Protein AF-A0A356W1T3-F1 (afdb_monomer_lite)

Structure (mmCIF, N/CA/C/O backbone):
data_AF-A0A356W1T3-F1
#
_entry.id   AF-A0A356W1T3-F1
#
loop_
_atom_site.group_PDB
_atom_site.id
_atom_site.type_symbol
_atom_site.label_atom_id
_atom_site.label_alt_id
_atom_site.label_comp_id
_atom_site.label_asym_id
_atom_site.label_entity_id
_atom_site.label_seq_id
_atom_site.pdbx_PDB_ins_code
_atom_site.Cartn_x
_atom_site.Cartn_y
_atom_site.Cartn_z
_atom_site.occupancy
_atom_site.B_iso_or_equiv
_atom_site.auth_seq_id
_atom_site.auth_comp_id
_atom_site.auth_asym_id
_atom_site.auth_atom_id
_atom_site.pdbx_PDB_model_num
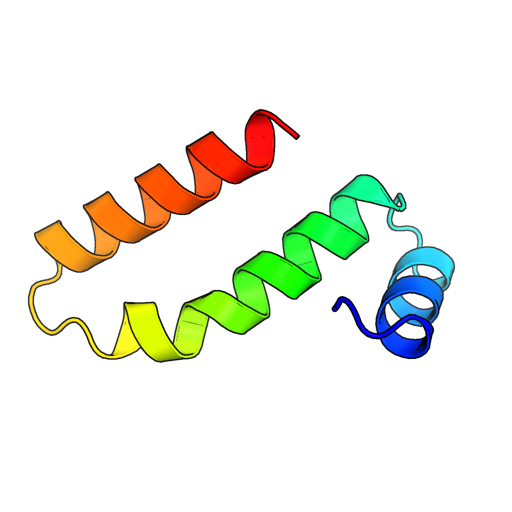ATOM 1 N N . LYS A 1 1 ? -0.940 -13.693 -8.018 1.00 76.31 1 LYS A N 1
ATOM 2 C CA . LYS A 1 1 ? 0.277 -13.448 -8.834 1.00 76.31 1 LYS A CA 1
ATOM 3 C C . LYS A 1 1 ? 0.277 -11.972 -9.236 1.00 76.31 1 LYS A C 1
ATOM 5 O O . LYS A 1 1 ? -0.806 -11.458 -9.490 1.00 76.31 1 LYS A O 1
ATOM 10 N N . ILE A 1 2 ? 1.421 -11.281 -9.202 1.00 84.38 2 ILE A N 1
ATOM 11 C CA . ILE A 1 2 ? 1.515 -9.885 -9.669 1.00 84.38 2 ILE A CA 1
ATOM 12 C C . ILE A 1 2 ? 1.444 -9.888 -11.199 1.00 84.38 2 ILE A C 1
ATOM 14 O O . ILE A 1 2 ? 2.053 -10.746 -11.832 1.00 84.38 2 ILE A O 1
ATOM 18 N N . ASP A 1 3 ? 0.669 -8.966 -11.766 1.00 91.50 3 ASP A N 1
ATOM 19 C CA . ASP A 1 3 ? 0.583 -8.757 -13.213 1.00 91.50 3 ASP A CA 1
ATOM 20 C C . ASP A 1 3 ? 1.907 -8.165 -13.718 1.00 91.50 3 ASP A C 1
ATOM 22 O O . ASP A 1 3 ? 2.287 -7.051 -13.348 1.00 91.50 3 ASP A O 1
ATOM 26 N N . GLU A 1 4 ? 2.614 -8.939 -14.538 1.00 92.62 4 GLU A N 1
ATOM 27 C CA . GLU A 1 4 ? 3.945 -8.614 -15.054 1.00 92.62 4 GLU A CA 1
ATOM 28 C C . GLU A 1 4 ? 3.918 -7.380 -15.974 1.00 92.62 4 GLU A C 1
ATOM 30 O O . GLU A 1 4 ? 4.847 -6.574 -15.935 1.00 92.62 4 GLU A O 1
ATOM 35 N N . ASN A 1 5 ? 2.821 -7.145 -16.705 1.00 95.00 5 ASN A N 1
ATOM 36 C CA . ASN A 1 5 ? 2.673 -5.957 -17.552 1.00 95.00 5 ASN A CA 1
ATOM 37 C C . ASN A 1 5 ? 2.535 -4.687 -16.706 1.00 95.00 5 ASN A C 1
ATOM 39 O O . ASN A 1 5 ? 3.145 -3.659 -17.004 1.00 95.00 5 ASN A O 1
ATOM 43 N N . ARG A 1 6 ? 1.756 -4.755 -15.617 1.00 93.50 6 ARG A N 1
ATOM 44 C CA . ARG A 1 6 ? 1.611 -3.631 -14.674 1.00 93.50 6 ARG A CA 1
ATOM 45 C C . ARG A 1 6 ? 2.913 -3.345 -13.939 1.00 93.50 6 ARG A C 1
ATOM 47 O O . ARG A 1 6 ? 3.253 -2.181 -13.746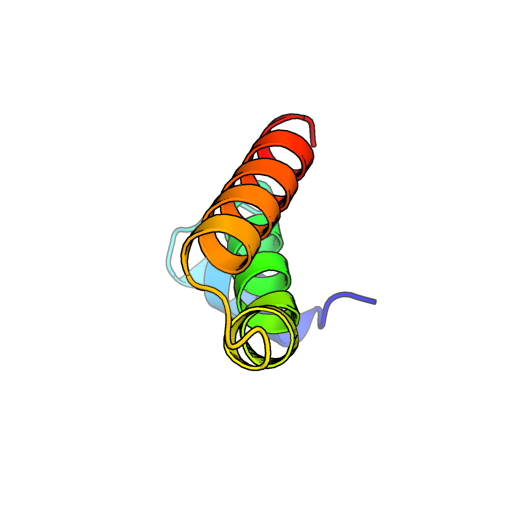 1.00 93.50 6 ARG A O 1
ATOM 54 N N . LEU A 1 7 ? 3.632 -4.395 -13.546 1.00 95.50 7 LEU A N 1
ATOM 55 C CA . LEU A 1 7 ? 4.938 -4.275 -12.908 1.00 95.50 7 LEU A CA 1
ATOM 56 C C . LEU A 1 7 ? 5.932 -3.571 -13.838 1.00 95.50 7 LEU A C 1
ATOM 58 O O . LEU A 1 7 ? 6.522 -2.565 -13.448 1.00 95.50 7 LEU A O 1
ATOM 62 N N . PHE A 1 8 ? 6.041 -4.041 -15.083 1.00 95.75 8 PHE A N 1
ATOM 63 C CA . PHE A 1 8 ? 6.922 -3.445 -16.082 1.00 95.75 8 PHE A CA 1
ATOM 64 C C . PHE A 1 8 ? 6.562 -1.982 -16.365 1.00 95.75 8 PHE A C 1
ATOM 66 O O . PHE A 1 8 ? 7.439 -1.123 -16.356 1.00 95.75 8 PHE A O 1
ATOM 73 N N . TYR A 1 9 ? 5.274 -1.664 -16.537 1.00 96.38 9 TYR A N 1
ATOM 74 C CA . TYR A 1 9 ? 4.821 -0.286 -16.757 1.00 96.38 9 TYR A CA 1
ATOM 75 C C . TYR A 1 9 ? 5.220 0.663 -15.619 1.00 96.38 9 TYR A C 1
ATOM 77 O O . TYR A 1 9 ? 5.638 1.790 -15.862 1.00 96.38 9 TYR A O 1
ATOM 85 N N . LEU A 1 10 ? 5.107 0.226 -14.366 1.00 97.31 10 LEU A N 1
ATOM 86 C CA . LEU A 1 10 ? 5.514 1.038 -13.219 1.00 97.31 10 LEU A CA 1
ATOM 87 C C . LEU A 1 10 ? 7.033 1.238 -13.174 1.00 97.31 10 LEU A C 1
ATOM 89 O O . LEU A 1 10 ? 7.498 2.333 -12.860 1.00 97.31 10 LEU A O 1
ATOM 93 N N . MET A 1 11 ? 7.800 0.214 -13.546 1.00 96.62 11 MET A N 1
ATOM 94 C CA . MET A 1 11 ? 9.256 0.307 -13.602 1.00 96.62 11 MET A CA 1
ATOM 95 C C . MET A 1 11 ? 9.747 1.249 -14.707 1.00 96.62 11 MET A C 1
ATOM 97 O O . MET A 1 11 ? 10.647 2.051 -14.469 1.00 96.62 11 MET A O 1
ATOM 101 N N . THR A 1 12 ? 9.117 1.252 -15.888 1.00 97.50 12 THR A N 1
ATOM 102 C CA . THR A 1 12 ? 9.459 2.217 -16.957 1.00 97.50 12 THR A CA 1
ATOM 103 C C . THR A 1 12 ? 9.122 3.662 -16.589 1.00 97.50 12 THR A C 1
ATOM 105 O O . THR A 1 12 ? 9.671 4.595 -17.171 1.00 97.50 12 THR A O 1
ATOM 108 N N . ARG A 1 13 ? 8.259 3.864 -15.587 1.00 97.12 13 ARG A N 1
ATOM 109 C CA . ARG A 1 13 ? 7.962 5.172 -14.986 1.00 97.12 13 ARG A CA 1
ATOM 110 C C . ARG A 1 13 ? 8.945 5.576 -13.881 1.00 97.12 13 ARG A C 1
ATOM 112 O O . ARG A 1 13 ? 8.717 6.592 -13.231 1.00 97.12 13 ARG A O 1
ATOM 119 N N . GLY A 1 14 ? 10.031 4.825 -13.692 1.00 96.88 14 GLY A N 1
ATOM 120 C CA . GLY A 1 14 ? 11.126 5.169 -12.783 1.00 96.88 14 GLY A CA 1
ATOM 121 C C . GLY A 1 14 ? 11.040 4.536 -11.396 1.00 96.88 14 GLY A C 1
ATOM 122 O O . GLY A 1 14 ? 11.851 4.873 -10.542 1.00 96.88 14 GLY A O 1
ATOM 123 N N . LEU A 1 15 ? 10.091 3.626 -11.158 1.00 97.12 15 LEU A N 1
ATOM 124 C CA . LEU A 1 15 ? 10.029 2.872 -9.905 1.00 97.12 15 LEU A CA 1
ATOM 125 C C . LEU A 1 15 ? 10.993 1.683 -9.949 1.00 97.12 15 LEU A C 1
ATOM 127 O O . LEU A 1 15 ? 11.084 0.972 -10.949 1.00 97.12 15 LEU A O 1
ATOM 131 N N . SER A 1 16 ? 11.666 1.403 -8.837 1.00 96.62 16 SER A N 1
ATOM 132 C CA . SER A 1 16 ? 12.331 0.113 -8.666 1.00 96.62 16 SER A CA 1
ATOM 133 C C . SER A 1 16 ? 11.304 -1.024 -8.672 1.00 96.62 16 SER A C 1
ATOM 135 O O . SER A 1 16 ? 10.121 -0.839 -8.369 1.00 96.62 16 SER A O 1
ATOM 137 N N . GLU A 1 17 ? 11.757 -2.241 -8.973 1.00 94.44 17 GLU A N 1
ATOM 138 C CA . GLU A 1 17 ? 10.898 -3.427 -8.935 1.00 94.44 17 GLU A CA 1
ATOM 139 C 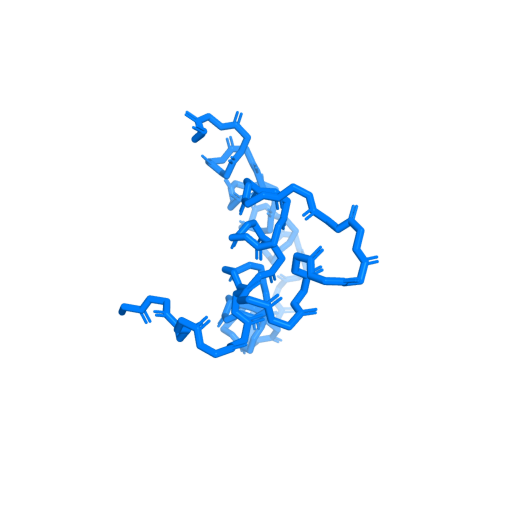C . GLU A 1 17 ? 10.219 -3.595 -7.564 1.00 94.44 17 GLU A C 1
ATOM 141 O O . GLU A 1 17 ? 9.033 -3.920 -7.484 1.00 94.44 17 GLU A O 1
ATOM 146 N N . LEU A 1 18 ? 10.952 -3.319 -6.479 1.00 93.31 18 LEU A N 1
ATOM 147 C CA . LEU A 1 18 ? 10.430 -3.384 -5.116 1.00 93.31 18 LEU A CA 1
ATOM 148 C C . LEU A 1 18 ? 9.328 -2.343 -4.878 1.00 93.31 18 LEU A C 1
ATOM 150 O O . LEU A 1 18 ? 8.272 -2.683 -4.344 1.00 93.31 18 LEU A O 1
ATOM 154 N N . GLU A 1 19 ? 9.536 -1.090 -5.285 1.00 94.19 19 GLU A N 1
ATOM 155 C CA . GLU A 1 19 ? 8.531 -0.027 -5.150 1.00 94.19 19 GLU A CA 1
ATOM 156 C C . GLU A 1 19 ? 7.277 -0.330 -5.972 1.00 94.19 19 GLU A C 1
ATOM 158 O O . GLU A 1 19 ? 6.159 -0.213 -5.464 1.00 94.19 19 GLU A O 1
ATOM 163 N N . ALA A 1 20 ? 7.450 -0.794 -7.210 1.00 95.69 20 ALA A N 1
ATOM 164 C CA . ALA A 1 20 ? 6.349 -1.177 -8.081 1.00 95.69 20 ALA A CA 1
ATOM 165 C C . ALA A 1 20 ? 5.549 -2.358 -7.500 1.00 95.69 20 ALA A C 1
ATOM 167 O O . ALA A 1 20 ? 4.317 -2.305 -7.444 1.00 95.69 20 ALA A O 1
ATOM 168 N N . LYS A 1 21 ? 6.227 -3.389 -6.973 1.00 92.94 21 LYS A N 1
ATOM 169 C CA . LYS A 1 21 ? 5.586 -4.506 -6.255 1.00 92.94 21 LYS A CA 1
ATOM 170 C C . LYS A 1 21 ? 4.804 -4.018 -5.036 1.00 92.94 21 LYS A C 1
ATOM 172 O O . LYS A 1 21 ? 3.636 -4.378 -4.884 1.00 92.94 21 LYS A O 1
ATOM 177 N N . LYS A 1 22 ? 5.409 -3.175 -4.190 1.00 92.25 22 LYS A N 1
ATOM 178 C CA . LYS A 1 22 ? 4.746 -2.604 -3.004 1.00 92.25 22 LYS A CA 1
ATOM 179 C C . LYS A 1 22 ? 3.499 -1.811 -3.389 1.00 92.25 22 LYS A C 1
ATOM 181 O O . LYS A 1 22 ? 2.463 -1.973 -2.747 1.00 92.25 22 LYS A O 1
ATOM 186 N N . LEU A 1 23 ? 3.571 -1.000 -4.444 1.00 93.25 23 LEU A N 1
ATOM 187 C CA . LEU A 1 23 ? 2.445 -0.205 -4.930 1.00 93.25 23 LEU A CA 1
ATOM 188 C C . LEU A 1 23 ? 1.293 -1.085 -5.432 1.00 93.25 23 LEU A C 1
ATOM 190 O O . LEU A 1 23 ? 0.147 -0.864 -5.040 1.00 93.25 23 LEU A O 1
ATOM 194 N N . ILE A 1 24 ? 1.590 -2.103 -6.248 1.00 93.12 24 ILE A N 1
ATOM 195 C CA . ILE A 1 24 ? 0.576 -3.041 -6.750 1.00 93.12 24 ILE A CA 1
ATOM 196 C C . ILE A 1 24 ? -0.109 -3.758 -5.585 1.00 93.12 24 ILE A C 1
ATOM 198 O O . ILE A 1 24 ? -1.337 -3.825 -5.548 1.00 93.12 24 ILE A O 1
ATOM 202 N N . ILE A 1 25 ? 0.664 -4.256 -4.616 1.00 91.94 25 ILE A N 1
ATOM 203 C CA . ILE A 1 25 ? 0.103 -4.956 -3.459 1.00 91.94 25 ILE A CA 1
ATOM 204 C C . ILE A 1 25 ? -0.769 -4.000 -2.631 1.00 91.94 25 ILE A C 1
ATOM 206 O O . ILE A 1 25 ? -1.918 -4.329 -2.345 1.00 91.94 25 ILE A O 1
ATOM 210 N N . LYS A 1 26 ? -0.294 -2.786 -2.313 1.00 90.06 26 LYS A N 1
ATOM 211 C CA . LYS A 1 26 ? -1.099 -1.769 -1.604 1.00 90.06 26 LYS A CA 1
ATOM 212 C C . LYS A 1 26 ? -2.428 -1.493 -2.319 1.00 90.06 26 LYS A C 1
ATOM 214 O O . LYS A 1 26 ? -3.472 -1.451 -1.672 1.00 90.06 26 LYS A O 1
ATOM 219 N N . ALA A 1 27 ? -2.406 -1.344 -3.644 1.00 91.94 27 ALA A N 1
ATOM 220 C CA . ALA A 1 27 ? -3.610 -1.111 -4.438 1.00 91.94 27 ALA A CA 1
ATOM 221 C C . ALA A 1 27 ? -4.589 -2.299 -4.399 1.00 91.94 27 ALA A C 1
ATOM 223 O O . ALA A 1 27 ? -5.797 -2.084 -4.379 1.00 91.94 27 ALA A O 1
ATOM 224 N N . GLN A 1 28 ? -4.088 -3.537 -4.346 1.00 91.31 28 GLN A N 1
ATOM 225 C CA . GLN A 1 28 ? -4.921 -4.740 -4.227 1.00 91.31 28 GLN A CA 1
ATOM 226 C C . GLN A 1 28 ? -5.589 -4.885 -2.854 1.00 91.31 28 GLN A C 1
ATOM 228 O O . GLN A 1 28 ? -6.694 -5.414 -2.780 1.00 91.31 28 GLN A O 1
ATOM 233 N N . PHE A 1 29 ? -4.947 -4.422 -1.777 1.00 90.06 29 PHE A N 1
ATOM 234 C CA . PHE A 1 29 ? -5.503 -4.504 -0.421 1.00 90.06 29 PHE A CA 1
ATOM 235 C C . PHE A 1 29 ? -6.52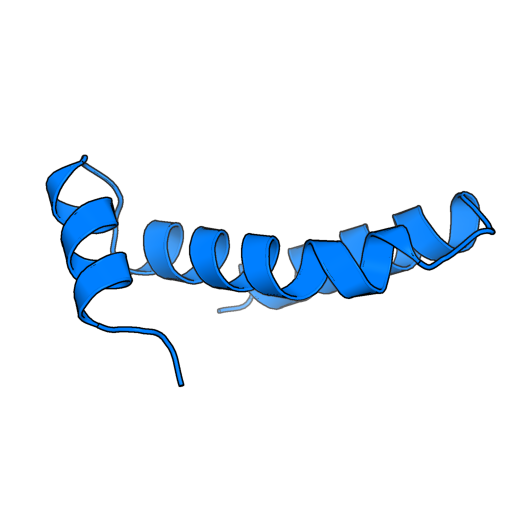5 -3.404 -0.106 1.00 90.06 29 PHE A C 1
ATOM 237 O O . PHE A 1 29 ? -7.432 -3.649 0.689 1.00 90.06 29 PHE A O 1
ATOM 244 N N . ARG A 1 30 ? -6.420 -2.230 -0.750 1.00 90.50 30 ARG A N 1
ATOM 245 C CA . ARG A 1 30 ? -7.318 -1.081 -0.522 1.00 90.50 30 ARG A CA 1
ATOM 246 C C . ARG A 1 30 ? -8.813 -1.432 -0.516 1.00 90.50 30 ARG A C 1
ATOM 248 O O . ARG A 1 30 ? -9.465 -1.109 0.470 1.00 90.50 30 ARG A O 1
ATOM 255 N N . PRO A 1 31 ? -9.367 -2.147 -1.517 1.00 93.19 31 PRO A N 1
ATOM 256 C CA . PRO A 1 31 ? -10.796 -2.460 -1.539 1.00 93.19 31 PRO A CA 1
ATOM 257 C C . PRO A 1 31 ? -11.284 -3.223 -0.304 1.00 93.19 31 PRO A C 1
ATOM 259 O O . PRO A 1 31 ? -12.411 -3.023 0.129 1.00 93.19 31 PRO A O 1
ATOM 262 N N . VAL A 1 32 ? -10.442 -4.088 0.270 1.00 92.06 32 VAL A N 1
ATOM 263 C CA . VAL A 1 32 ? -10.787 -4.869 1.466 1.00 92.06 32 VAL A CA 1
ATOM 264 C C . VAL A 1 32 ? -10.619 -4.029 2.729 1.00 92.06 32 VAL A C 1
ATOM 266 O O . VAL A 1 32 ? -11.455 -4.097 3.624 1.00 92.06 32 VAL A O 1
ATOM 269 N N . THR A 1 33 ? -9.571 -3.204 2.817 1.00 90.94 33 THR A N 1
ATOM 270 C CA . THR A 1 33 ? -9.379 -2.319 3.977 1.00 90.94 33 THR A CA 1
ATOM 271 C C . THR A 1 33 ? -10.433 -1.219 4.044 1.00 90.94 33 THR A C 1
ATOM 273 O O . THR A 1 33 ? -10.857 -0.851 5.136 1.00 90.94 33 THR A O 1
ATOM 276 N N . ASP A 1 34 ? -10.899 -0.726 2.897 1.00 92.06 34 ASP A N 1
ATOM 277 C CA . ASP A 1 34 ? -11.913 0.330 2.814 1.00 92.06 34 ASP A CA 1
ATOM 278 C C . ASP A 1 34 ? -13.302 -0.164 3.252 1.00 92.06 34 ASP A C 1
ATOM 280 O O . ASP A 1 34 ? -14.124 0.632 3.701 1.00 92.06 34 ASP A O 1
ATOM 284 N N . GLN A 1 35 ? -13.551 -1.480 3.197 1.00 95.62 35 GLN A N 1
ATOM 285 C CA . GLN A 1 35 ? -14.775 -2.103 3.716 1.00 95.62 35 GLN A CA 1
ATOM 286 C C . GLN A 1 35 ? -14.832 -2.154 5.247 1.00 95.62 35 GLN A C 1
ATOM 288 O O . GLN A 1 35 ? -15.882 -2.482 5.794 1.00 95.62 35 GLN A O 1
ATOM 293 N N . ILE A 1 36 ? -13.737 -1.848 5.951 1.00 96.00 36 ILE A N 1
ATOM 294 C CA . ILE A 1 36 ? -13.708 -1.840 7.415 1.00 96.00 36 ILE A CA 1
ATOM 295 C C . ILE A 1 36 ? -14.376 -0.543 7.912 1.00 96.00 36 ILE A C 1
ATOM 297 O O . ILE A 1 36 ? -13.831 0.544 7.686 1.00 96.00 36 ILE A O 1
ATOM 301 N N . PRO A 1 37 ? -15.537 -0.628 8.596 1.00 95.94 37 PRO A N 1
ATOM 302 C CA . PRO A 1 37 ? -16.280 0.553 9.030 1.00 95.94 37 PRO A CA 1
ATOM 303 C C . PRO A 1 37 ? -15.643 1.224 10.252 1.00 95.94 37 PRO A C 1
ATOM 305 O O . PRO A 1 37 ? -15.693 2.445 10.376 1.00 95.94 37 PRO A O 1
ATOM 308 N N . ASP A 1 38 ? -15.027 0.440 11.142 1.00 97.75 38 ASP A N 1
ATOM 309 C CA . ASP A 1 38 ? -14.305 0.969 12.296 1.00 97.75 38 ASP A CA 1
ATOM 310 C C . ASP A 1 38 ? -12.967 1.572 11.854 1.00 97.75 38 ASP A C 1
ATOM 312 O O . ASP A 1 38 ? -12.069 0.884 11.362 1.00 97.75 38 ASP A O 1
ATOM 316 N N . GLU A 1 39 ? -12.832 2.882 12.030 1.00 95.94 39 GLU A N 1
ATOM 317 C CA . GLU A 1 39 ? -11.662 3.625 11.575 1.00 95.94 39 GLU A CA 1
ATOM 318 C C . GLU A 1 39 ? -10.376 3.201 12.295 1.00 95.94 39 GLU A C 1
ATOM 320 O O . GLU A 1 39 ? -9.321 3.101 11.665 1.00 95.94 39 GLU A O 1
ATOM 325 N N . LYS A 1 40 ? -10.446 2.903 13.599 1.00 96.50 40 LYS A N 1
ATOM 326 C CA . LYS A 1 40 ? -9.270 2.482 14.372 1.00 96.50 40 LYS A CA 1
ATOM 327 C C . LYS A 1 40 ? -8.752 1.140 13.868 1.00 96.50 40 LYS A C 1
ATOM 329 O O . LYS A 1 40 ? -7.548 0.983 13.672 1.00 96.50 40 LYS A O 1
ATOM 334 N N . LEU A 1 41 ? -9.654 0.198 13.611 1.00 95.94 41 LEU A N 1
ATOM 335 C CA . LEU A 1 41 ? -9.346 -1.110 13.057 1.00 95.94 41 LEU A CA 1
ATOM 336 C C . LEU A 1 41 ? -8.804 -0.989 11.633 1.00 95.94 41 LEU A C 1
ATOM 338 O O . LEU A 1 41 ? -7.790 -1.608 11.319 1.00 95.94 41 LEU A O 1
ATOM 342 N N . ARG A 1 42 ? -9.421 -0.156 10.787 1.00 95.38 42 ARG A N 1
ATOM 343 C CA . ARG A 1 42 ? -8.933 0.104 9.427 1.00 95.38 42 ARG A CA 1
ATOM 344 C C . ARG A 1 42 ? -7.499 0.624 9.441 1.00 95.38 42 ARG A C 1
ATOM 346 O O . ARG A 1 42 ? -6.654 0.102 8.715 1.00 95.38 42 ARG A O 1
ATOM 353 N N . ASN A 1 43 ? -7.212 1.600 10.301 1.00 94.50 43 ASN A N 1
ATOM 354 C CA . ASN A 1 43 ? -5.879 2.183 10.435 1.00 94.50 43 ASN A CA 1
ATOM 355 C C . ASN A 1 43 ? -4.865 1.157 10.964 1.00 94.50 43 ASN A C 1
ATOM 357 O O . ASN A 1 43 ? -3.776 1.035 10.405 1.00 94.50 43 ASN A O 1
ATOM 361 N N . ALA A 1 44 ? -5.238 0.357 11.968 1.00 95.56 44 ALA A N 1
ATOM 362 C CA . ALA A 1 44 ? -4.381 -0.704 12.498 1.00 95.56 44 ALA A CA 1
ATOM 363 C C . ALA A 1 44 ? -4.049 -1.774 11.440 1.00 95.56 44 ALA A C 1
ATOM 365 O O . ALA A 1 44 ? -2.904 -2.222 11.336 1.00 95.56 44 ALA A O 1
ATOM 366 N N . VAL A 1 45 ? -5.029 -2.166 10.619 1.00 94.06 45 VAL A N 1
ATOM 367 C CA . VAL A 1 45 ? -4.825 -3.116 9.515 1.00 94.06 45 VAL A CA 1
ATOM 368 C C . VA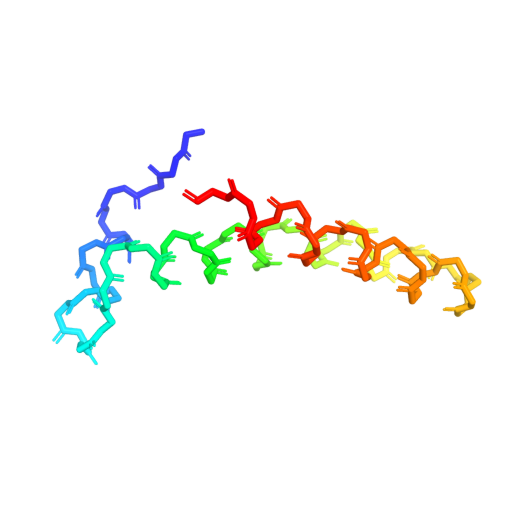L A 1 45 ? -3.939 -2.507 8.426 1.00 94.06 45 VAL A C 1
ATOM 370 O O . VAL A 1 45 ? -3.014 -3.173 7.958 1.00 94.06 45 VAL A O 1
ATOM 373 N N . ALA A 1 46 ? -4.167 -1.247 8.048 1.00 90.62 46 ALA A N 1
ATOM 374 C CA . ALA A 1 46 ? -3.344 -0.553 7.059 1.00 90.62 46 ALA A CA 1
ATOM 375 C C . ALA A 1 46 ? -1.874 -0.461 7.505 1.00 90.62 46 ALA A C 1
ATOM 377 O O . ALA A 1 46 ? -0.970 -0.795 6.733 1.00 90.62 46 ALA A O 1
ATOM 378 N N . GLU A 1 47 ? -1.633 -0.101 8.768 1.00 93.19 47 GLU A N 1
ATOM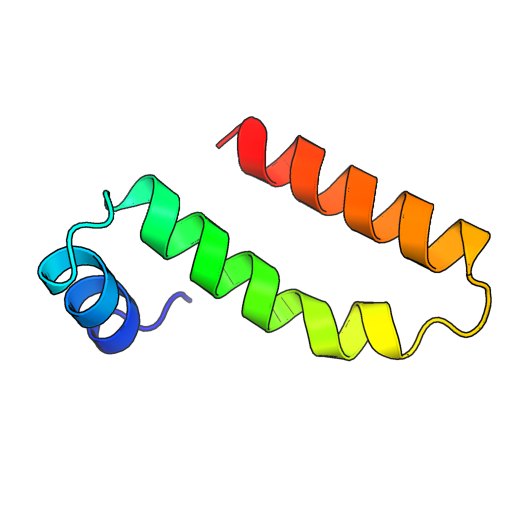 379 C CA . GLU A 1 47 ? -0.291 -0.031 9.350 1.00 93.19 47 GLU A CA 1
ATOM 380 C C . GLU A 1 47 ? 0.382 -1.412 9.395 1.00 93.19 47 GLU A C 1
ATOM 382 O O . GLU A 1 47 ? 1.567 -1.557 9.079 1.00 93.19 47 GLU A O 1
ATOM 387 N N . TYR A 1 48 ? -0.375 -2.455 9.744 1.00 93.12 48 TYR A N 1
ATOM 388 C CA . TYR A 1 48 ? 0.125 -3.827 9.735 1.00 93.12 48 TYR A CA 1
ATOM 389 C C . TYR A 1 48 ? 0.567 -4.264 8.332 1.00 93.12 48 TYR A C 1
ATOM 391 O O . TYR A 1 48 ? 1.665 -4.806 8.170 1.00 93.12 48 TYR A O 1
ATOM 399 N N . VAL A 1 49 ? -0.256 -4.006 7.311 1.00 90.62 49 VAL A N 1
ATOM 400 C CA . VAL A 1 49 ? 0.071 -4.321 5.912 1.00 90.62 49 VAL A CA 1
ATOM 401 C C . VAL A 1 49 ? 1.330 -3.573 5.475 1.00 90.62 49 VAL A C 1
ATOM 403 O O . VAL A 1 49 ? 2.234 -4.179 4.898 1.00 90.62 49 VAL A O 1
ATOM 406 N N . GLU A 1 50 ? 1.450 -2.287 5.801 1.00 89.56 50 GLU A N 1
ATOM 407 C CA . GLU A 1 50 ? 2.632 -1.490 5.470 1.00 89.56 50 GLU A CA 1
ATOM 408 C C . GLU A 1 50 ? 3.910 -2.016 6.139 1.00 89.56 50 GLU A C 1
ATOM 410 O O . GLU A 1 50 ? 4.929 -2.210 5.469 1.00 89.56 50 GLU A O 1
ATOM 415 N N . LYS A 1 51 ? 3.850 -2.351 7.433 1.00 92.94 51 LYS A N 1
ATOM 416 C CA . LYS A 1 51 ? 4.970 -2.970 8.161 1.00 92.94 51 LYS A CA 1
ATOM 417 C C . LYS A 1 51 ? 5.395 -4.299 7.540 1.00 92.94 51 LYS A C 1
ATOM 419 O O . LYS A 1 51 ? 6.590 -4.581 7.467 1.00 92.94 51 LYS A O 1
ATOM 424 N N . ARG A 1 52 ? 4.442 -5.120 7.089 1.00 90.31 52 ARG A N 1
ATOM 425 C CA . ARG A 1 52 ? 4.730 -6.391 6.405 1.00 90.31 52 ARG A CA 1
ATOM 426 C C . ARG A 1 52 ? 5.395 -6.166 5.051 1.00 90.31 52 ARG A C 1
ATOM 428 O O . ARG A 1 52 ? 6.347 -6.873 4.742 1.00 90.31 52 ARG A O 1
ATOM 435 N N . LEU A 1 53 ? 4.940 -5.176 4.285 1.00 88.31 53 LEU A N 1
ATOM 436 C CA . LEU A 1 53 ? 5.528 -4.829 2.991 1.00 88.31 53 LEU A CA 1
ATOM 437 C C . LEU A 1 53 ? 6.947 -4.276 3.115 1.00 88.31 53 LEU A C 1
ATOM 439 O O . LEU A 1 53 ? 7.768 -4.529 2.246 1.00 88.31 53 LEU A O 1
ATOM 443 N N . ASN A 1 54 ? 7.263 -3.553 4.187 1.00 87.69 54 ASN A N 1
ATOM 444 C CA . ASN A 1 54 ? 8.614 -3.030 4.406 1.00 87.69 54 ASN A CA 1
ATOM 445 C C . ASN A 1 54 ? 9.643 -4.087 4.824 1.00 87.69 54 ASN A C 1
ATOM 447 O O . ASN A 1 54 ? 10.830 -3.785 4.835 1.00 87.69 54 ASN A O 1
ATOM 451 N N . ARG A 1 55 ? 9.202 -5.307 5.151 1.00 85.81 55 ARG A N 1
ATOM 452 C CA . ARG A 1 55 ? 10.074 -6.453 5.456 1.00 85.81 55 ARG A CA 1
ATOM 453 C C . ARG A 1 55 ? 10.339 -7.357 4.242 1.00 85.81 55 ARG A C 1
ATOM 455 O O . ARG A 1 55 ? 11.019 -8.365 4.406 1.00 85.81 55 ARG A O 1
ATOM 462 N N . LEU A 1 56 ? 9.760 -7.029 3.083 1.00 70.00 56 LEU A N 1
ATOM 463 C CA . LEU A 1 56 ? 10.069 -7.624 1.777 1.00 70.00 56 LEU A CA 1
ATOM 464 C C . LEU A 1 56 ? 11.259 -6.900 1.151 1.00 70.00 56 LEU A C 1
ATOM 466 O O . LEU A 1 56 ? 12.087 -7.609 0.546 1.00 70.00 56 LEU A O 1
#

Secondary structure (DSSP, 8-state):
---HHHHHHHHHTT--HHHHHHHHHHHHHHHHHHT---HHHHHHHHHHHHHHHTT-

Foldseek 3Di:
DDDPVQLVVVVVVPDDSLRSVLVSVLVVCVVVLVPDPDPVVSVVVSVVSVVVSVVD

Sequence (56 aa):
KIDENRLFYLMTRGLSELEAKKLIIKAQFRPVTDQIPDEKLRNAVAEYVEKRLNRL

pLDDT: mean 92.66, std 4.8, range [70.0, 97.75]

Radius of gyration: 12.79 Å; chains: 1; bounding box: 29×19×32 Å